Protein AF-A0A955SNU6-F1 (afdb_monomer)

Foldseek 3Di:
DDDPDAADKDWFWDQDPDPDPDDPPSQTFIWIQHRNDIDTVCVVDDPPQQWDFRGWDDADPQRWTWDWTDRVHDIDIDIDGDDDDD

Radius of gyration: 14.24 Å; Cα contacts (8 Å, |Δi|>4): 152; chains: 1; bounding box: 44×27×36 Å

Secondary structure (DSSP, 8-state):
----SS---EEEEEE----STT-----EEEEEEETTEEEEGGGTS-TTS-EEEEEEEEE-TT--EEEEEEETTEEEEEEE-PPP--

Sequence (86 aa):
PIDSVFGIAQVAYRKILSKDHKTYHNNEYAVLWEDGKLHYLNDLIPRDSSWDLICAEDINDAGQIVGWGLFRGEERGFVMTPMEVD

Structure (mmCIF, N/CA/C/O backbone):
data_AF-A0A955SNU6-F1
#
_entry.id   AF-A0A955SNU6-F1
#
loop_
_atom_site.group_PDB
_atom_site.id
_atom_site.type_symbol
_atom_site.label_atom_id
_atom_site.label_alt_id
_atom_site.label_comp_id
_atom_site.label_asym_id
_atom_site.label_entity_id
_atom_site.label_seq_id
_atom_site.pdbx_PDB_ins_code
_atom_site.Cartn_x
_atom_site.Cartn_y
_atom_site.Cartn_z
_atom_site.occupancy
_atom_site.B_iso_or_equiv
_atom_site.auth_seq_id
_atom_site.auth_comp_id
_atom_site.auth_asym_id
_atom_site.auth_atom_id
_atom_site.pdbx_PDB_model_num
ATOM 1 N N . PRO A 1 1 ? -5.157 13.199 24.115 1.00 44.03 1 PRO A N 1
ATOM 2 C CA . PRO A 1 1 ? -6.078 12.820 23.021 1.00 44.03 1 PRO A CA 1
ATOM 3 C C . PRO A 1 1 ? -5.293 12.088 21.928 1.00 44.03 1 PRO A C 1
ATOM 5 O O . PRO A 1 1 ? -4.754 12.724 21.035 1.00 44.03 1 PRO A O 1
ATOM 8 N N . ILE A 1 2 ? -5.133 10.777 22.102 1.00 42.19 2 ILE A N 1
ATOM 9 C CA . ILE A 1 2 ? -4.453 9.872 21.171 1.00 42.19 2 ILE A CA 1
ATOM 10 C C . ILE A 1 2 ? -5.236 8.550 21.252 1.00 42.19 2 ILE A C 1
ATOM 12 O O . ILE A 1 2 ? -5.350 7.949 22.321 1.00 42.19 2 ILE A O 1
ATOM 16 N N . ASP A 1 3 ? -5.918 8.226 20.156 1.00 44.72 3 ASP A N 1
ATOM 17 C CA . ASP A 1 3 ? -6.261 6.878 19.671 1.00 44.72 3 ASP A CA 1
ATOM 18 C C . ASP A 1 3 ? -7.079 5.917 20.549 1.00 44.72 3 ASP A C 1
ATOM 20 O O . ASP A 1 3 ? -7.219 4.739 20.231 1.00 44.72 3 ASP A O 1
ATOM 24 N N . SER A 1 4 ? -7.688 6.385 21.636 1.00 38.22 4 SER A N 1
ATOM 25 C CA . SER A 1 4 ? -8.485 5.523 22.517 1.00 38.22 4 SER A CA 1
ATOM 26 C C . SER A 1 4 ? -9.965 5.461 22.129 1.00 38.22 4 SER A C 1
ATOM 28 O O . SER A 1 4 ? -10.776 5.923 22.916 1.00 38.22 4 SER A O 1
ATOM 30 N N . VAL A 1 5 ? -10.317 4.893 20.970 1.00 39.75 5 VAL A N 1
ATOM 31 C CA . VAL A 1 5 ? -11.472 3.977 20.806 1.00 39.75 5 VAL A CA 1
ATOM 32 C C . VAL A 1 5 ? -11.228 3.160 19.531 1.00 39.75 5 VAL A C 1
ATOM 34 O O . VAL A 1 5 ? -11.195 3.693 18.429 1.00 39.75 5 VAL A O 1
ATOM 37 N N . PHE A 1 6 ? -11.034 1.860 19.713 1.00 44.44 6 PHE A N 1
ATOM 38 C CA . PHE A 1 6 ? -10.988 0.810 18.700 1.00 44.44 6 PHE A CA 1
ATOM 39 C C . PHE A 1 6 ? -12.005 1.023 17.558 1.00 44.44 6 PHE A C 1
ATOM 41 O O . PHE A 1 6 ? -13.204 1.059 17.831 1.00 44.44 6 PHE A O 1
ATOM 48 N N . GLY A 1 7 ? -11.533 1.134 16.305 1.00 45.66 7 GLY A N 1
ATOM 49 C CA . GLY A 1 7 ? -12.396 1.013 15.118 1.00 45.66 7 GLY A CA 1
ATOM 50 C C . GLY A 1 7 ? -12.132 1.934 13.920 1.00 45.66 7 GLY A C 1
ATOM 51 O O . GLY A 1 7 ? -12.957 1.940 13.016 1.00 45.66 7 GLY A O 1
ATOM 52 N N . ILE A 1 8 ? -11.040 2.709 13.870 1.00 50.88 8 ILE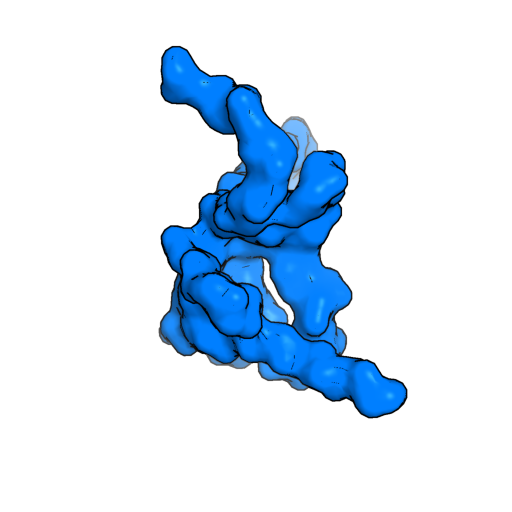 A N 1
ATOM 53 C CA . ILE A 1 8 ? -10.665 3.433 12.640 1.00 50.88 8 ILE A CA 1
ATOM 54 C C . ILE A 1 8 ? -9.407 2.819 12.033 1.00 50.88 8 ILE A C 1
ATOM 56 O O . ILE A 1 8 ? -8.382 2.696 12.707 1.00 50.88 8 ILE A O 1
ATOM 60 N N . ALA A 1 9 ? -9.500 2.413 10.769 1.00 60.12 9 ALA A N 1
ATOM 61 C CA . ALA A 1 9 ? -8.334 2.078 9.974 1.00 60.12 9 ALA A CA 1
ATOM 62 C C . ALA A 1 9 ? -7.420 3.308 9.885 1.00 60.12 9 ALA A C 1
ATOM 64 O O . ALA A 1 9 ? -7.887 4.422 9.647 1.00 60.12 9 ALA A O 1
ATOM 65 N N . GLN A 1 10 ? -6.119 3.119 10.091 1.00 74.50 10 GLN A N 1
ATOM 66 C CA . GLN A 1 10 ? -5.117 4.157 9.856 1.00 74.50 10 GLN A CA 1
ATOM 67 C C . GLN A 1 10 ? -4.069 3.631 8.885 1.00 74.50 10 GLN A C 1
ATOM 69 O O . GLN A 1 10 ? -3.615 2.489 9.002 1.00 74.50 10 GLN A O 1
ATOM 74 N N . VAL A 1 11 ? -3.665 4.480 7.945 1.00 77.00 11 VAL A N 1
ATOM 75 C CA . VAL A 1 11 ? -2.536 4.210 7.058 1.00 77.00 11 VAL A CA 1
ATOM 76 C C . VAL A 1 11 ? -1.283 4.904 7.577 1.00 77.00 11 VAL A C 1
ATOM 78 O O . VAL A 1 11 ? -1.339 6.003 8.127 1.00 77.00 11 VAL A O 1
ATOM 81 N N . ALA A 1 12 ? -0.143 4.235 7.447 1.00 73.38 12 ALA A N 1
ATOM 82 C CA . ALA A 1 12 ? 1.151 4.778 7.839 1.00 73.38 12 ALA A CA 1
ATOM 83 C C . ALA A 1 12 ? 2.266 4.206 6.956 1.00 73.38 12 ALA A C 1
ATOM 85 O O . ALA A 1 12 ? 2.081 3.213 6.247 1.00 73.38 12 ALA A O 1
ATOM 86 N N . TYR A 1 13 ? 3.457 4.800 7.047 1.00 68.12 13 TYR A N 1
ATOM 87 C CA . TYR A 1 13 ? 4.688 4.193 6.548 1.00 68.12 13 TYR A CA 1
ATOM 88 C C . TYR A 1 13 ? 5.512 3.655 7.722 1.00 68.12 13 TYR A C 1
ATOM 90 O O . TYR A 1 13 ? 5.609 4.277 8.784 1.00 68.12 13 TYR A O 1
ATOM 98 N N . ARG A 1 14 ? 6.145 2.493 7.544 1.00 64.88 14 ARG A N 1
ATOM 99 C CA . ARG A 1 14 ? 7.083 1.934 8.527 1.00 64.88 14 ARG A CA 1
ATOM 100 C C . ARG A 1 14 ? 8.492 1.923 7.963 1.00 64.88 14 ARG A C 1
ATOM 102 O O . ARG A 1 14 ? 8.762 1.197 7.017 1.00 64.88 14 ARG A O 1
ATOM 109 N N . LYS A 1 15 ? 9.415 2.635 8.613 1.00 59.38 15 LYS A N 1
ATOM 110 C CA . LYS A 1 15 ? 10.854 2.529 8.342 1.00 59.38 15 LYS A CA 1
ATOM 111 C C . LYS A 1 15 ? 11.460 1.403 9.175 1.00 59.38 15 LYS A C 1
ATOM 113 O O . LYS A 1 15 ? 11.609 1.543 10.390 1.00 59.38 15 LYS A O 1
ATOM 118 N N . ILE A 1 16 ? 11.822 0.283 8.550 1.00 56.09 16 ILE A N 1
ATOM 119 C CA . ILE A 1 16 ? 12.620 -0.743 9.234 1.00 56.09 16 ILE A CA 1
ATOM 120 C C . ILE A 1 16 ? 14.094 -0.351 9.119 1.00 56.09 16 ILE A C 1
ATOM 122 O O . ILE A 1 16 ? 14.728 -0.550 8.089 1.00 56.09 16 ILE A O 1
ATOM 126 N N . LEU A 1 17 ? 14.658 0.218 10.187 1.00 49.72 17 LEU A N 1
ATOM 127 C CA . LEU A 1 17 ? 16.104 0.412 10.283 1.00 49.72 17 LEU A CA 1
ATOM 128 C C . LEU A 1 17 ? 16.768 -0.953 10.531 1.00 49.72 17 LEU A C 1
ATOM 130 O O . LEU A 1 17 ? 16.775 -1.440 11.661 1.00 49.72 17 LEU A O 1
ATOM 134 N N . SER A 1 18 ? 17.327 -1.586 9.496 1.00 45.47 18 SER A N 1
ATOM 135 C CA . SER A 1 18 ? 18.211 -2.740 9.690 1.00 45.47 18 SER A CA 1
ATOM 136 C C . SER A 1 18 ? 19.537 -2.257 10.282 1.00 45.47 18 SER A C 1
ATOM 138 O O . SER A 1 18 ? 20.209 -1.408 9.698 1.00 45.47 18 SER A O 1
ATOM 140 N N . LYS A 1 19 ? 19.929 -2.786 11.444 1.00 44.22 19 LYS A N 1
ATOM 141 C CA . LYS A 1 19 ? 21.159 -2.385 12.152 1.00 44.22 19 LYS A CA 1
ATOM 142 C C . LYS A 1 19 ? 22.457 -2.927 11.526 1.00 44.22 19 LYS A C 1
ATOM 144 O O . LYS A 1 19 ? 23.538 -2.608 12.021 1.00 44.22 19 LYS A O 1
ATOM 149 N N . ASP A 1 20 ? 22.369 -3.674 10.426 1.00 51.50 20 ASP A N 1
ATOM 150 C CA . ASP A 1 20 ? 23.516 -4.333 9.806 1.00 51.50 20 ASP A CA 1
ATOM 151 C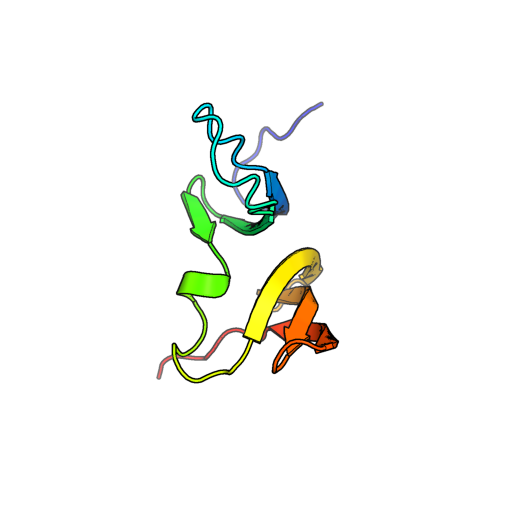 C . ASP A 1 20 ? 24.042 -3.537 8.598 1.00 51.50 20 ASP A C 1
ATOM 153 O O . ASP A 1 20 ? 23.350 -3.275 7.616 1.00 51.50 20 ASP A O 1
ATOM 157 N N . HIS A 1 21 ? 25.308 -3.137 8.707 1.00 50.72 21 HIS A N 1
ATOM 158 C CA . HIS A 1 21 ? 26.050 -2.170 7.886 1.00 50.72 21 HIS A CA 1
ATOM 159 C C . HIS A 1 21 ? 26.340 -2.584 6.422 1.00 50.72 21 HIS A C 1
ATOM 161 O O . HIS A 1 21 ? 27.420 -2.275 5.916 1.00 50.72 21 HIS A O 1
ATOM 167 N N . LYS A 1 22 ? 25.443 -3.279 5.703 1.00 47.50 22 LYS A N 1
ATOM 168 C CA . LYS A 1 22 ? 25.714 -3.628 4.286 1.00 47.50 22 LYS A CA 1
ATOM 169 C C . LYS A 1 22 ? 24.623 -3.423 3.246 1.00 47.50 22 LYS A C 1
ATOM 171 O O . LYS A 1 22 ? 24.945 -3.510 2.068 1.00 47.50 22 LYS A O 1
ATOM 176 N N . THR A 1 23 ? 23.425 -3.001 3.616 1.00 43.38 23 THR A N 1
ATOM 177 C CA . THR A 1 23 ? 22.435 -2.506 2.649 1.00 43.38 23 THR A CA 1
ATOM 178 C C . THR A 1 23 ? 21.455 -1.630 3.405 1.00 43.38 23 THR A C 1
ATOM 180 O O . THR A 1 23 ? 20.629 -2.138 4.158 1.00 43.38 23 THR A O 1
ATOM 183 N N . TYR A 1 24 ? 21.535 -0.311 3.221 1.00 41.62 24 TYR A N 1
ATOM 184 C CA . TYR A 1 24 ? 20.411 0.562 3.540 1.00 41.62 24 TYR A CA 1
ATOM 185 C C . TYR A 1 24 ? 19.314 0.252 2.525 1.00 41.62 24 TYR A C 1
ATOM 187 O O . TYR A 1 24 ? 19.163 0.953 1.529 1.00 41.62 24 TYR A O 1
ATOM 195 N N . HIS A 1 25 ? 18.570 -0.828 2.735 1.00 48.66 25 HIS A N 1
ATOM 196 C CA . HIS A 1 25 ? 17.258 -0.874 2.136 1.00 48.66 25 HIS A CA 1
ATOM 197 C C . HIS A 1 25 ? 16.461 0.189 2.882 1.00 48.66 25 HIS A C 1
ATOM 199 O O . HIS A 1 25 ? 16.202 0.047 4.079 1.00 48.66 25 HIS A O 1
ATOM 205 N N . ASN A 1 26 ? 16.151 1.299 2.214 1.00 51.25 26 ASN A N 1
ATOM 206 C CA . ASN A 1 26 ? 15.136 2.227 2.690 1.00 51.25 26 ASN A CA 1
ATOM 207 C C . ASN A 1 26 ? 13.792 1.494 2.553 1.00 51.25 26 ASN A C 1
ATOM 209 O O . ASN A 1 26 ? 13.013 1.760 1.651 1.00 51.25 26 ASN A O 1
ATOM 213 N N . ASN A 1 27 ? 13.604 0.470 3.387 1.00 60.19 27 ASN A N 1
ATOM 214 C CA . ASN A 1 27 ? 12.450 -0.409 3.423 1.00 60.19 27 ASN A CA 1
ATOM 215 C C . ASN A 1 27 ? 11.360 0.337 4.187 1.00 60.19 27 ASN A C 1
ATOM 217 O O . ASN A 1 27 ? 11.085 0.078 5.363 1.00 60.19 27 ASN A O 1
ATOM 221 N N . GLU A 1 28 ? 10.869 1.377 3.528 1.00 65.75 28 GLU A N 1
ATOM 222 C CA . GLU A 1 28 ? 9.613 2.032 3.827 1.00 65.75 28 GLU A CA 1
ATOM 223 C C . GLU A 1 28 ? 8.513 1.106 3.317 1.00 65.75 28 GLU A C 1
ATOM 225 O O . GLU A 1 28 ? 8.498 0.736 2.147 1.00 65.75 28 GLU A O 1
ATOM 230 N N . TYR A 1 29 ? 7.651 0.662 4.227 1.00 77.94 29 TYR A N 1
ATOM 231 C CA . TYR A 1 29 ? 6.504 -0.166 3.880 1.00 77.94 29 TYR A CA 1
ATOM 232 C C . TYR A 1 29 ? 5.221 0.609 4.108 1.00 77.94 29 TYR A C 1
ATOM 234 O O . TYR A 1 29 ? 5.007 1.114 5.217 1.00 77.94 29 TYR A O 1
ATOM 242 N N . ALA A 1 30 ? 4.350 0.607 3.103 1.00 85.62 30 ALA A N 1
ATOM 243 C CA . ALA A 1 30 ? 2.964 0.999 3.267 1.00 85.62 30 ALA A CA 1
ATOM 244 C C . ALA A 1 30 ? 2.250 -0.026 4.165 1.00 85.62 30 ALA A C 1
ATOM 246 O O . ALA A 1 30 ? 2.302 -1.238 3.912 1.00 85.62 30 ALA A O 1
ATOM 247 N N . VAL A 1 31 ? 1.608 0.451 5.232 1.00 88.00 31 VAL A N 1
ATOM 248 C CA . VAL A 1 31 ? 0.895 -0.397 6.194 1.00 88.00 31 VAL A CA 1
ATOM 249 C C . VAL A 1 31 ? -0.526 0.094 6.446 1.00 88.00 31 VAL A C 1
ATOM 251 O O . VAL A 1 31 ? -0.791 1.296 6.436 1.00 88.00 31 VAL A O 1
ATOM 254 N N . LEU A 1 32 ? -1.410 -0.860 6.725 1.00 90.00 32 LEU A N 1
ATOM 255 C CA . LEU A 1 32 ? -2.750 -0.657 7.266 1.00 90.00 32 LEU A CA 1
ATOM 256 C C . LEU A 1 32 ? -2.763 -1.142 8.718 1.00 90.00 32 LEU A C 1
ATOM 258 O O . LEU A 1 32 ? -2.370 -2.275 9.004 1.00 90.00 32 LEU A O 1
ATOM 262 N N . TRP A 1 33 ? -3.207 -0.289 9.634 1.00 86.69 33 TRP A N 1
ATOM 263 C CA . TRP A 1 33 ? -3.514 -0.671 11.007 1.00 86.69 33 TRP A CA 1
ATOM 264 C C . TRP A 1 33 ? -5.027 -0.743 11.182 1.00 86.69 33 TRP A C 1
ATOM 266 O O . TRP A 1 33 ? -5.700 0.284 11.130 1.00 86.69 33 TRP A O 1
ATOM 276 N N . GLU A 1 34 ? -5.556 -1.942 11.402 1.00 84.75 34 GLU A N 1
ATOM 277 C CA . GLU A 1 34 ? -6.993 -2.201 11.515 1.00 84.75 34 GLU A CA 1
ATOM 278 C C . GLU A 1 34 ? -7.249 -3.197 12.651 1.00 84.75 34 GLU A C 1
ATOM 280 O O . GLU A 1 34 ? -6.528 -4.183 12.793 1.00 84.75 34 GLU A O 1
ATOM 285 N N . ASP A 1 35 ? -8.226 -2.913 13.518 1.00 84.38 35 ASP A N 1
ATOM 286 C CA . ASP A 1 35 ? -8.622 -3.780 14.642 1.00 84.38 35 ASP A CA 1
ATOM 287 C C . ASP A 1 35 ? -7.459 -4.294 15.514 1.00 84.38 35 ASP A C 1
ATOM 289 O O . ASP A 1 35 ? -7.434 -5.432 15.991 1.00 84.38 35 ASP A O 1
ATOM 293 N N . GLY A 1 36 ? -6.457 -3.436 15.733 1.00 82.44 36 GLY A N 1
ATOM 294 C CA . GLY A 1 36 ? -5.271 -3.768 16.528 1.00 82.44 36 GLY A CA 1
ATOM 295 C C . GLY A 1 36 ? -4.274 -4.695 15.823 1.00 82.44 36 GLY A C 1
ATOM 296 O O . GLY A 1 36 ? -3.370 -5.219 16.477 1.00 82.44 36 GLY A O 1
ATOM 297 N N . LYS A 1 37 ? -4.422 -4.903 14.512 1.00 85.44 37 LYS A N 1
ATOM 298 C CA . LYS A 1 37 ? -3.532 -5.703 13.669 1.00 85.44 37 LYS A CA 1
ATOM 299 C C . LYS A 1 37 ? -2.827 -4.822 12.641 1.00 85.44 37 LYS A C 1
ATOM 301 O O . LYS A 1 37 ? -3.420 -3.934 12.038 1.00 85.44 37 LYS A O 1
ATOM 306 N N . LEU A 1 38 ? -1.540 -5.102 12.439 1.00 84.94 38 LEU A N 1
ATOM 307 C CA . LEU A 1 38 ? -0.725 -4.500 11.387 1.00 84.94 38 LEU A CA 1
ATOM 308 C C . LEU A 1 38 ? -0.775 -5.384 10.141 1.00 84.94 38 LEU A C 1
ATOM 310 O O . LEU A 1 38 ? -0.402 -6.556 10.206 1.00 84.94 38 LEU A O 1
ATOM 314 N N . HIS A 1 39 ? -1.138 -4.795 9.012 1.00 89.00 39 HIS A N 1
ATOM 315 C CA . HIS A 1 39 ? -1.115 -5.421 7.699 1.00 89.00 39 HIS A CA 1
ATOM 316 C C . HIS A 1 39 ? -0.116 -4.683 6.802 1.00 89.00 39 HIS A C 1
ATOM 318 O O . HIS A 1 39 ? -0.173 -3.461 6.672 1.00 89.00 39 HIS A O 1
ATOM 324 N N . TYR A 1 40 ? 0.809 -5.411 6.178 1.00 90.81 40 TYR A N 1
ATOM 325 C CA . TYR A 1 40 ? 1.675 -4.855 5.137 1.00 90.81 40 TYR A CA 1
ATOM 326 C C . TYR A 1 40 ? 0.914 -4.856 3.813 1.00 90.81 40 TYR A C 1
ATOM 328 O O . TYR A 1 40 ? 0.451 -5.909 3.384 1.00 90.81 40 TYR A O 1
ATOM 336 N N . LEU A 1 41 ? 0.792 -3.708 3.140 1.00 92.44 41 LEU A N 1
ATOM 337 C CA . LEU A 1 41 ? -0.018 -3.636 1.915 1.00 92.44 41 LEU A CA 1
ATOM 338 C C . LEU A 1 41 ? 0.567 -4.476 0.773 1.00 92.44 41 LEU A C 1
ATOM 340 O O . LEU A 1 41 ? -0.178 -5.077 0.005 1.00 92.44 41 LEU A O 1
ATOM 344 N N . ASN A 1 42 ? 1.897 -4.596 0.709 1.00 92.56 42 ASN A N 1
ATOM 345 C CA . ASN A 1 42 ? 2.580 -5.468 -0.252 1.00 92.56 42 ASN A CA 1
ATOM 346 C C . ASN A 1 42 ? 2.252 -6.965 -0.062 1.00 92.56 42 ASN A C 1
ATOM 348 O O . ASN A 1 42 ? 2.381 -7.731 -1.014 1.00 92.56 42 ASN A O 1
ATOM 352 N N . ASP A 1 43 ? 1.795 -7.388 1.124 1.00 92.00 43 ASP A N 1
ATOM 353 C CA . ASP A 1 43 ? 1.342 -8.768 1.361 1.00 92.00 43 ASP A CA 1
ATOM 354 C C . ASP A 1 43 ? -0.112 -8.996 0.902 1.00 92.00 43 ASP A C 1
ATOM 356 O O . ASP A 1 43 ? -0.560 -10.140 0.822 1.00 92.00 43 ASP A O 1
ATOM 360 N N . LEU A 1 44 ? -0.851 -7.917 0.611 1.00 92.12 44 LEU A N 1
ATOM 361 C CA . LEU A 1 44 ? -2.268 -7.937 0.230 1.00 92.12 44 LEU A CA 1
ATOM 362 C C . LEU A 1 44 ? -2.497 -7.815 -1.283 1.00 92.12 44 LEU A C 1
ATOM 364 O O . LEU A 1 44 ? -3.627 -7.959 -1.745 1.00 92.12 44 LEU A O 1
ATOM 368 N N . ILE A 1 45 ? -1.444 -7.562 -2.062 1.00 91.44 45 ILE A N 1
ATOM 369 C CA . ILE A 1 45 ? -1.508 -7.487 -3.525 1.00 91.44 45 ILE A CA 1
ATOM 370 C C . ILE A 1 45 ? -0.978 -8.777 -4.173 1.00 91.44 45 ILE A C 1
ATOM 372 O O . ILE A 1 45 ? -0.162 -9.488 -3.577 1.00 91.44 45 ILE A O 1
ATOM 376 N N . PRO A 1 46 ? -1.387 -9.098 -5.416 1.00 91.50 46 PRO A N 1
ATOM 377 C CA . PRO A 1 46 ? -0.819 -10.223 -6.150 1.00 91.50 46 PRO A CA 1
ATOM 378 C C . PRO A 1 46 ? 0.705 -10.110 -6.272 1.00 91.50 46 PRO A C 1
ATOM 380 O O . PRO A 1 46 ? 1.243 -9.042 -6.58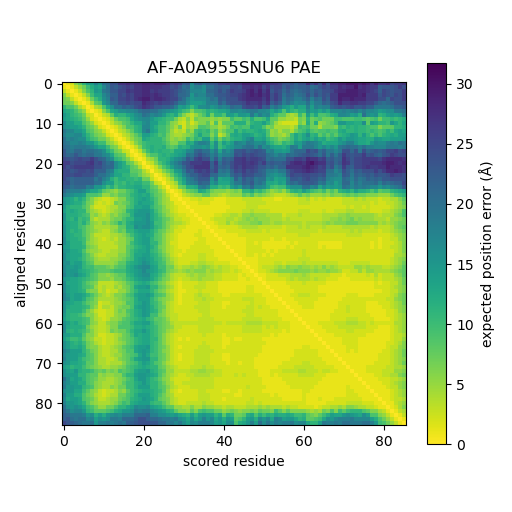4 1.00 91.50 46 PRO A O 1
ATOM 383 N N . ARG A 1 47 ? 1.409 -11.233 -6.079 1.00 86.94 47 ARG A N 1
ATOM 384 C CA . ARG A 1 47 ? 2.882 -11.291 -6.168 1.00 86.94 47 ARG A CA 1
ATOM 385 C C . ARG A 1 47 ? 3.424 -10.873 -7.540 1.00 86.94 47 ARG A C 1
ATOM 387 O O . ARG A 1 47 ? 4.582 -10.485 -7.637 1.00 86.94 47 ARG A O 1
ATOM 394 N N . ASP A 1 48 ? 2.617 -10.968 -8.591 1.00 91.25 48 ASP A N 1
ATOM 395 C CA . ASP A 1 48 ? 2.940 -10.616 -9.977 1.00 91.25 48 ASP A CA 1
ATOM 396 C C . ASP A 1 48 ? 2.431 -9.222 -10.396 1.00 91.25 48 ASP A C 1
ATOM 398 O O . ASP A 1 48 ? 2.575 -8.826 -11.555 1.00 91.25 48 ASP A O 1
ATOM 402 N N . SER A 1 49 ? 1.911 -8.428 -9.454 1.00 91.94 49 SER A N 1
ATOM 403 C CA . SER A 1 49 ? 1.360 -7.087 -9.703 1.00 91.94 49 SER A CA 1
ATOM 404 C C . SER A 1 49 ? 2.361 -6.079 -10.283 1.00 91.94 49 SER A C 1
ATOM 406 O O . SER A 1 49 ? 1.953 -5.063 -10.842 1.00 91.94 49 SER A O 1
ATOM 408 N N . SER A 1 50 ? 3.670 -6.348 -10.184 1.00 94.69 50 SER A N 1
ATOM 409 C CA . SER A 1 50 ? 4.755 -5.411 -10.528 1.00 94.69 50 SER A CA 1
ATOM 410 C C . SER A 1 50 ? 4.754 -4.112 -9.710 1.00 94.69 50 SER A C 1
ATOM 412 O O . SER A 1 50 ? 5.448 -3.163 -10.088 1.00 94.69 50 SER A O 1
ATOM 414 N N . TRP A 1 51 ? 3.982 -4.071 -8.623 1.00 94.62 51 TRP A N 1
ATOM 415 C CA . TRP A 1 51 ? 3.942 -2.971 -7.673 1.00 94.62 51 TRP A CA 1
ATOM 416 C C . TRP A 1 51 ? 4.847 -3.255 -6.477 1.00 94.62 51 TRP A C 1
ATOM 418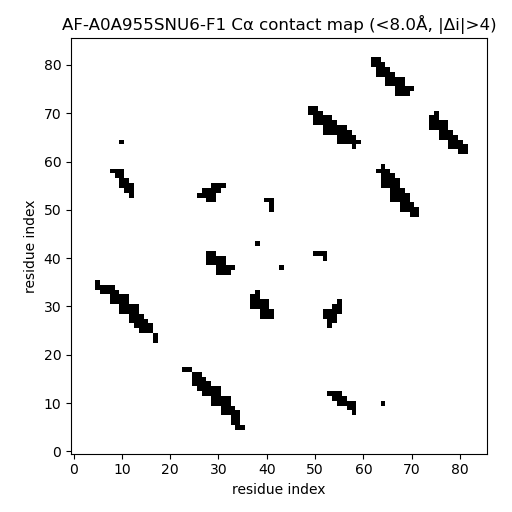 O O . TRP A 1 51 ? 4.887 -4.372 -5.967 1.00 94.62 51 TRP A O 1
ATOM 428 N N . ASP A 1 52 ? 5.530 -2.213 -6.025 1.00 93.06 52 ASP A N 1
ATOM 429 C CA . ASP A 1 52 ? 6.121 -2.112 -4.695 1.00 93.06 52 ASP A CA 1
ATOM 430 C C . ASP A 1 52 ? 5.525 -0.876 -4.011 1.00 93.06 52 ASP A C 1
ATOM 432 O O . ASP A 1 52 ? 5.792 0.258 -4.418 1.00 93.06 52 ASP A O 1
ATOM 436 N N . LEU A 1 53 ? 4.634 -1.086 -3.043 1.00 92.25 53 LEU A N 1
ATOM 437 C CA . LEU A 1 53 ? 3.912 -0.020 -2.348 1.00 92.25 53 LEU A CA 1
ATOM 438 C C . LEU A 1 53 ? 4.773 0.557 -1.220 1.00 92.25 53 LEU A C 1
ATOM 440 O O . LEU A 1 53 ? 5.060 -0.120 -0.231 1.00 92.25 53 LEU A O 1
ATOM 444 N N . ILE A 1 54 ? 5.143 1.832 -1.347 1.00 90.69 54 ILE A N 1
ATOM 445 C CA . ILE A 1 54 ? 6.096 2.479 -0.437 1.00 90.69 54 ILE A CA 1
ATOM 446 C C . ILE A 1 54 ? 5.370 3.269 0.654 1.00 90.69 54 ILE A C 1
ATOM 448 O O . ILE A 1 54 ? 5.705 3.158 1.834 1.00 90.69 54 ILE A O 1
ATOM 452 N N . CYS A 1 55 ? 4.348 4.036 0.274 1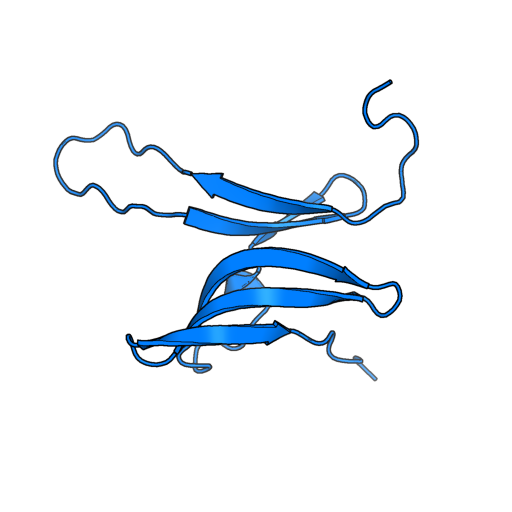.00 86.88 55 CYS A N 1
ATOM 453 C CA . CYS A 1 55 ? 3.599 4.891 1.186 1.00 86.88 55 CYS A CA 1
ATOM 454 C C . CYS A 1 55 ? 2.096 4.729 0.975 1.00 86.88 55 CYS A C 1
ATOM 456 O O . CYS A 1 55 ? 1.626 4.712 -0.160 1.00 86.88 55 CYS A O 1
ATOM 458 N N . ALA A 1 56 ? 1.351 4.655 2.076 1.00 90.44 56 ALA A N 1
ATOM 459 C CA . ALA A 1 56 ? -0.095 4.811 2.088 1.00 90.44 56 ALA A CA 1
ATOM 460 C C . ALA A 1 56 ? -0.427 6.141 2.770 1.00 90.44 56 ALA A C 1
ATOM 462 O O . ALA A 1 56 ? 0.034 6.396 3.883 1.00 90.44 56 ALA A O 1
ATOM 463 N N . GLU A 1 57 ? -1.173 6.991 2.072 1.00 90.25 57 GLU A N 1
ATOM 464 C CA . GLU A 1 57 ? -1.441 8.374 2.470 1.00 90.25 57 GLU A CA 1
ATOM 465 C C . GLU A 1 57 ? -2.822 8.555 3.085 1.00 90.25 57 GLU A C 1
ATOM 467 O O . GLU A 1 57 ? -2.949 9.284 4.065 1.00 90.25 57 GLU A O 1
ATOM 472 N N . ASP A 1 58 ? -3.840 7.891 2.533 1.00 90.62 58 ASP A N 1
ATOM 473 C CA . ASP A 1 58 ? -5.202 7.979 3.057 1.00 90.62 58 ASP A CA 1
ATOM 474 C C . ASP A 1 58 ? -6.006 6.696 2.808 1.00 90.62 58 ASP A C 1
ATOM 476 O O . ASP A 1 58 ? -5.657 5.887 1.939 1.00 90.62 58 ASP A O 1
ATOM 480 N N . ILE A 1 59 ? -7.085 6.526 3.571 1.00 92.69 59 ILE A N 1
ATOM 481 C CA . ILE A 1 59 ? -8.075 5.460 3.413 1.00 92.69 59 ILE A CA 1
ATOM 482 C C . ILE A 1 59 ? -9.491 6.028 3.547 1.00 92.69 59 ILE A C 1
ATOM 484 O O . ILE A 1 59 ? -9.770 6.798 4.461 1.00 92.69 59 ILE A O 1
ATOM 488 N N . ASN A 1 60 ? -10.398 5.651 2.643 1.00 88.62 60 ASN A N 1
ATOM 489 C CA . ASN A 1 60 ? -11.804 6.068 2.714 1.00 88.62 60 ASN A CA 1
ATOM 490 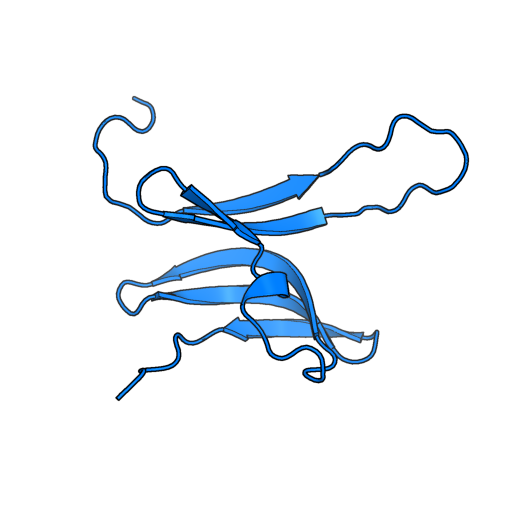C C . ASN A 1 60 ? -12.712 5.007 3.369 1.00 88.62 60 ASN A C 1
ATOM 492 O O . ASN A 1 60 ? -12.298 3.872 3.597 1.00 88.62 60 ASN A O 1
ATOM 496 N N . ASP A 1 61 ? -13.981 5.355 3.612 1.00 88.56 61 ASP A N 1
ATOM 497 C CA . ASP A 1 61 ? -14.978 4.468 4.245 1.00 88.56 61 ASP A CA 1
ATOM 498 C C . ASP A 1 61 ? -15.273 3.179 3.449 1.00 88.56 61 ASP A C 1
ATOM 500 O O . ASP A 1 61 ? -15.830 2.228 3.993 1.00 88.56 61 ASP A O 1
ATOM 504 N N . ALA A 1 62 ? -14.903 3.128 2.164 1.00 90.12 62 ALA A N 1
ATOM 505 C CA . ALA A 1 62 ? -14.996 1.927 1.331 1.00 90.12 62 ALA A CA 1
ATOM 506 C C . ALA A 1 62 ? -13.740 1.035 1.427 1.00 90.12 62 ALA A C 1
ATOM 508 O O . ALA A 1 62 ? -13.610 0.071 0.675 1.00 90.12 62 ALA A O 1
ATOM 509 N N . GLY A 1 63 ? -12.791 1.370 2.306 1.00 90.38 63 GLY A N 1
ATOM 510 C CA . GLY A 1 63 ? -11.531 0.652 2.481 1.00 90.38 63 GLY A CA 1
ATOM 511 C C . GLY A 1 63 ? -10.524 0.876 1.351 1.00 90.38 63 GLY A C 1
ATOM 512 O O . GLY A 1 63 ? -9.534 0.150 1.264 1.00 90.38 63 GLY A O 1
ATOM 513 N N . GLN A 1 64 ? -10.753 1.848 0.461 1.00 94.25 64 GLN A N 1
ATOM 514 C CA . GLN A 1 64 ? -9.800 2.151 -0.604 1.00 94.25 64 GLN A CA 1
ATOM 515 C C . GLN A 1 64 ? -8.632 2.942 -0.043 1.00 94.25 64 GLN A C 1
ATOM 517 O O . GLN A 1 64 ? -8.838 3.965 0.606 1.00 94.25 64 GLN A O 1
ATOM 522 N N . ILE A 1 65 ? -7.420 2.495 -0.352 1.00 94.69 65 ILE A N 1
ATOM 523 C CA . ILE A 1 65 ? -6.183 3.115 0.110 1.00 94.69 65 ILE A CA 1
ATOM 524 C C . ILE A 1 65 ? -5.503 3.812 -1.062 1.00 94.69 65 ILE A C 1
ATOM 526 O O . ILE A 1 65 ? -5.314 3.210 -2.121 1.00 94.69 65 ILE A O 1
ATOM 530 N N . VAL A 1 66 ? -5.098 5.063 -0.865 1.00 95.12 66 VAL A N 1
ATOM 531 C CA . VAL A 1 66 ? -4.300 5.824 -1.834 1.00 95.12 66 VAL A CA 1
ATOM 532 C C . VAL A 1 66 ? -2.882 6.032 -1.329 1.00 95.12 66 VAL A C 1
ATOM 534 O O . VAL A 1 66 ? -2.629 6.038 -0.125 1.00 95.12 66 VAL A O 1
ATOM 537 N N . GLY A 1 67 ? -1.946 6.210 -2.255 1.00 93.06 67 GLY A N 1
ATOM 538 C CA . GLY A 1 67 ? -0.557 6.497 -1.925 1.00 93.06 67 GLY A CA 1
ATOM 539 C C . GLY A 1 67 ? 0.350 6.423 -3.142 1.00 93.06 67 GLY A C 1
ATOM 540 O O . GLY A 1 67 ? -0.107 6.563 -4.280 1.00 93.06 67 GLY A O 1
ATOM 541 N N . TRP A 1 68 ? 1.638 6.184 -2.912 1.00 93.44 68 TRP A N 1
ATOM 542 C CA . TRP A 1 68 ? 2.639 6.080 -3.970 1.00 93.44 68 TRP A CA 1
ATOM 543 C C . TRP A 1 68 ? 3.585 4.896 -3.761 1.00 93.44 68 TRP A C 1
ATOM 545 O O . TRP A 1 68 ? 3.815 4.409 -2.651 1.00 93.44 68 TRP A O 1
ATOM 555 N N . GLY A 1 69 ? 4.117 4.407 -4.875 1.00 92.56 69 GLY A N 1
ATOM 556 C CA . GLY A 1 69 ? 5.015 3.264 -4.926 1.00 92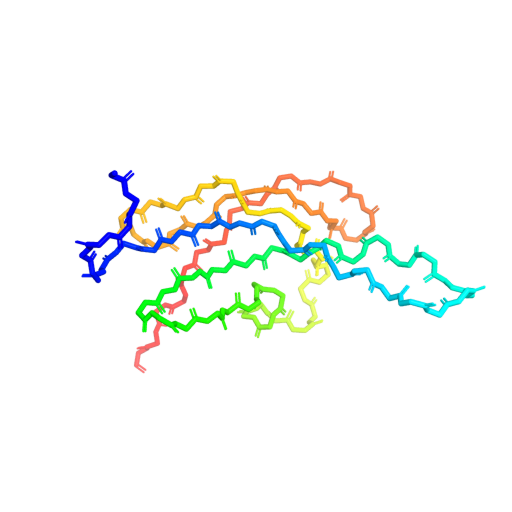.56 69 GLY A CA 1
ATOM 557 C C . GLY A 1 69 ? 5.704 3.161 -6.279 1.00 92.56 69 GLY A C 1
ATOM 558 O O . GLY A 1 69 ? 5.616 4.071 -7.105 1.00 92.56 69 GLY A O 1
ATOM 559 N N . LEU A 1 70 ? 6.377 2.042 -6.521 1.00 94.12 70 LEU A N 1
ATOM 560 C CA . LEU A 1 70 ? 7.027 1.757 -7.794 1.00 94.12 70 LEU A CA 1
ATOM 561 C C . LEU A 1 70 ? 6.180 0.780 -8.599 1.00 94.12 70 LEU A C 1
ATOM 563 O O . LEU A 1 70 ? 5.990 -0.362 -8.191 1.00 94.12 70 LEU A O 1
ATOM 567 N N . PHE A 1 71 ? 5.736 1.193 -9.782 1.00 95.31 71 PHE A N 1
ATOM 568 C CA . PHE A 1 71 ? 5.189 0.280 -10.777 1.00 95.31 71 PHE A CA 1
ATOM 569 C C . PHE A 1 71 ? 6.259 0.006 -11.825 1.00 95.31 71 PHE A C 1
ATOM 571 O O . PHE A 1 71 ? 6.666 0.906 -12.561 1.00 95.31 71 PHE A O 1
ATOM 578 N N . ARG A 1 72 ? 6.745 -1.240 -11.884 1.00 95.06 72 ARG A N 1
ATOM 579 C CA . ARG A 1 72 ? 7.854 -1.644 -12.773 1.00 95.06 72 ARG A CA 1
ATOM 580 C C . ARG A 1 72 ? 9.111 -0.771 -12.609 1.00 95.06 72 ARG A C 1
ATOM 582 O O . ARG A 1 72 ? 9.830 -0.526 -13.573 1.00 95.06 72 ARG A O 1
ATOM 589 N N . GLY A 1 73 ? 9.376 -0.321 -11.383 1.00 92.06 73 GLY A N 1
ATOM 590 C CA . GLY A 1 73 ? 10.536 0.508 -11.042 1.00 92.06 73 GLY A CA 1
ATOM 591 C C . GLY A 1 73 ? 10.354 2.013 -11.265 1.00 92.06 73 GLY A C 1
ATOM 592 O O . GLY A 1 73 ? 11.265 2.768 -10.944 1.00 92.06 73 GLY A O 1
ATOM 593 N N . GLU A 1 74 ? 9.204 2.463 -11.771 1.00 95.75 74 GLU A N 1
ATOM 594 C CA . GLU A 1 74 ? 8.890 3.887 -11.907 1.00 95.75 74 GLU A CA 1
ATOM 595 C C . GLU A 1 74 ? 7.931 4.342 -10.809 1.00 95.75 74 GLU A C 1
ATOM 597 O O . GLU A 1 74 ? 6.946 3.660 -10.525 1.00 95.75 74 GLU A O 1
ATOM 602 N N . GLU A 1 75 ? 8.186 5.512 -10.225 1.00 95.12 75 GLU A N 1
ATOM 603 C CA . GLU A 1 75 ? 7.301 6.100 -9.220 1.00 95.12 75 GLU A CA 1
ATOM 604 C C . GLU A 1 75 ? 5.931 6.428 -9.821 1.00 95.12 75 GLU A C 1
ATOM 606 O O . GLU A 1 75 ? 5.819 7.099 -10.854 1.00 95.12 75 GLU A O 1
ATOM 611 N N . ARG A 1 76 ? 4.878 5.929 -9.176 1.00 97.75 76 ARG A N 1
ATOM 612 C CA . ARG A 1 76 ? 3.484 6.118 -9.573 1.00 97.75 76 ARG A CA 1
ATOM 613 C C . ARG A 1 76 ? 2.601 6.231 -8.333 1.00 97.75 76 ARG A C 1
ATOM 615 O O . ARG A 1 76 ? 2.832 5.560 -7.327 1.00 97.75 76 ARG A O 1
ATOM 622 N N 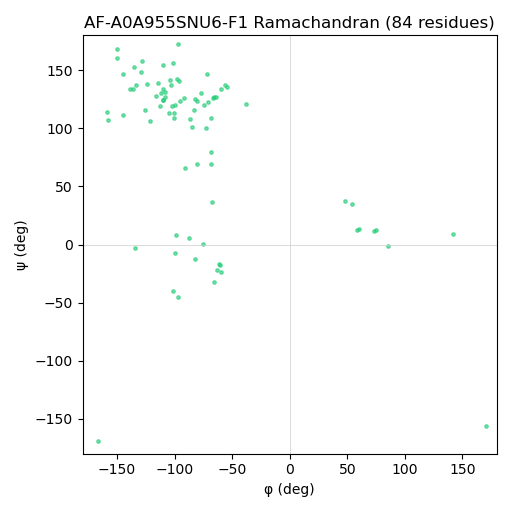. GLY A 1 77 ? 1.548 7.037 -8.445 1.00 95.94 77 GLY A N 1
ATOM 623 C CA . GLY A 1 77 ? 0.431 6.994 -7.505 1.00 95.94 77 GLY A CA 1
ATOM 624 C C . GLY A 1 77 ? -0.409 5.734 -7.720 1.00 95.94 77 GLY A C 1
ATOM 625 O O . GLY A 1 77 ? -0.546 5.273 -8.857 1.00 95.94 77 GLY A O 1
ATOM 626 N N . PHE A 1 78 ? -0.979 5.191 -6.649 1.00 95.38 78 PHE A N 1
ATOM 627 C CA . PHE A 1 78 ? -1.864 4.030 -6.701 1.00 95.38 78 PHE A CA 1
ATOM 628 C C . PHE A 1 78 ? -3.186 4.288 -5.977 1.00 95.38 78 PHE A C 1
ATOM 630 O O . PHE A 1 78 ? -3.284 5.130 -5.084 1.00 95.38 78 PHE A O 1
ATOM 637 N N . VAL A 1 79 ? -4.191 3.498 -6.356 1.00 96.19 79 VAL A N 1
ATOM 638 C CA . VAL A 1 79 ? -5.415 3.285 -5.582 1.00 96.19 79 VAL A CA 1
ATOM 639 C C . VAL A 1 79 ? -5.561 1.780 -5.400 1.00 96.19 79 VAL A C 1
ATOM 641 O O . VAL A 1 79 ? -5.715 1.050 -6.380 1.00 96.19 79 VAL A O 1
ATOM 644 N N . MET A 1 80 ? -5.484 1.307 -4.160 1.00 94.56 80 MET A N 1
ATOM 645 C CA . MET A 1 80 ? -5.734 -0.084 -3.804 1.00 94.56 80 MET A CA 1
ATOM 646 C C . MET A 1 80 ? -7.189 -0.208 -3.364 1.00 94.56 80 MET A C 1
ATOM 648 O O . MET A 1 80 ? -7.629 0.497 -2.462 1.00 94.56 80 MET A O 1
ATOM 652 N N . THR A 1 81 ? -7.942 -1.082 -4.024 1.00 93.94 81 THR A N 1
ATOM 653 C CA . THR A 1 81 ? -9.356 -1.324 -3.713 1.00 93.94 81 THR A CA 1
ATOM 654 C C . THR A 1 81 ? -9.493 -2.710 -3.088 1.00 93.94 81 THR A C 1
ATOM 656 O O . THR A 1 81 ? -8.890 -3.646 -3.623 1.00 93.94 81 THR A O 1
ATOM 659 N N . PRO A 1 82 ? -10.249 -2.866 -1.985 1.00 90.19 82 PRO A N 1
ATOM 660 C CA . PRO A 1 82 ? -10.547 -4.178 -1.426 1.00 90.19 82 PRO A CA 1
ATOM 661 C C . PRO A 1 82 ? -11.166 -5.090 -2.486 1.00 90.19 82 PRO A C 1
ATOM 663 O O . PRO A 1 82 ? -12.042 -4.672 -3.243 1.00 90.19 82 PRO A O 1
ATOM 666 N N . MET A 1 83 ? -10.703 -6.335 -2.556 1.00 84.81 83 MET A N 1
ATOM 667 C CA . MET A 1 83 ? -11.376 -7.346 -3.363 1.00 84.81 83 MET A CA 1
ATOM 668 C C . MET A 1 83 ? -12.558 -7.885 -2.562 1.00 84.81 83 MET A C 1
ATOM 670 O O . MET A 1 83 ? -12.364 -8.386 -1.454 1.00 84.81 83 MET A O 1
ATOM 674 N N . GLU A 1 84 ? -13.767 -7.801 -3.115 1.00 76.44 84 GLU A N 1
ATOM 675 C CA . GLU A 1 84 ? -14.892 -8.569 -2.586 1.00 76.44 84 GLU A CA 1
ATOM 676 C C . GLU A 1 84 ? -14.595 -10.058 -2.803 1.00 76.44 84 GLU A C 1
ATOM 678 O O . GLU A 1 84 ? -14.219 -10.481 -3.899 1.00 76.44 84 GLU A O 1
ATOM 683 N N . VAL A 1 85 ? -14.687 -10.840 -1.730 1.00 64.00 85 VAL A N 1
ATOM 684 C CA . VAL A 1 85 ? -14.623 -12.299 -1.802 1.00 64.00 85 VAL A CA 1
ATOM 685 C C . VAL A 1 85 ? -16.065 -12.784 -1.729 1.00 64.00 85 VAL A C 1
ATOM 687 O O . VAL A 1 85 ? -16.689 -12.643 -0.677 1.00 64.00 85 VAL A O 1
ATOM 690 N N . ASP A 1 86 ? -16.581 -13.292 -2.849 1.00 54.25 86 ASP A N 1
ATOM 691 C CA . ASP A 1 86 ? -17.876 -13.988 -2.920 1.00 54.25 86 ASP A CA 1
ATOM 692 C C . ASP A 1 86 ? -17.880 -15.297 -2.105 1.00 54.25 86 ASP A C 1
ATOM 694 O O . ASP A 1 86 ? -16.839 -16.004 -2.086 1.00 54.25 86 ASP A O 1
#

Mean predicted aligned error: 8.79 Å

Solvent-accessible surface area (backbone atoms only — not comparable to full-atom values): 5405 Å² total; per-residue (Å²): 144,75,90,87,67,92,79,68,74,44,54,37,65,43,76,57,81,72,91,60,97,82,63,89,59,84,48,43,34,15,29,41,38,44,90,94,39,84,40,55,50,66,77,75,48,67,92,84,68,51,66,46,51,32,38,31,72,44,69,50,98,81,60,33,36,33,33,38,25,28,52,78,83,40,84,40,78,49,75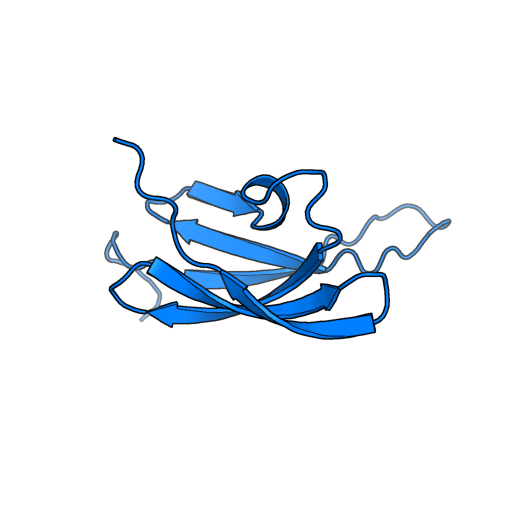,50,67,71,78,86,80,131

Nearest PDB structures (foldseek):
  4jx6-assembly2_C  TM=4.775E-01  e=4.719E+00  Rhizobium etli CFN 42
  3hty-assembly4_D  TM=3.131E-01  e=1.918E+00  Bacteroides thetaiotaomicron VPI-5482
  7qnz-assembly1_C  TM=3.565E-01  e=8.763E+00  Homo sapiens

pLDDT: mean 77.71, std 19.23, range [38.22, 97.75]